Protein AF-A0A9W7MLS9-F1 (afdb_monomer_lite)

pLDDT: mean 72.34, std 13.36, range [40.44, 92.31]

Structure (mmCIF, N/CA/C/O backbone):
data_AF-A0A9W7MLS9-F1
#
_entry.id   AF-A0A9W7MLS9-F1
#
loop_
_atom_site.group_PDB
_atom_site.id
_atom_site.type_symbol
_atom_site.label_atom_id
_atom_site.label_alt_id
_atom_site.label_comp_id
_atom_site.label_asym_id
_atom_site.label_entity_id
_atom_site.label_seq_id
_atom_site.pdbx_PDB_ins_code
_atom_site.Cartn_x
_atom_site.Cartn_y
_atom_site.Cartn_z
_atom_site.occupancy
_atom_site.B_iso_or_equiv
_atom_site.auth_seq_id
_atom_site.auth_comp_id
_atom_site.auth_asym_id
_atom_site.auth_atom_id
_atom_site.pdbx_PDB_model_num
ATOM 1 N N . MET A 1 1 ? 18.340 15.457 -36.178 1.00 40.44 1 MET A N 1
ATOM 2 C CA . MET A 1 1 ? 18.226 14.250 -35.335 1.00 40.44 1 MET A CA 1
ATOM 3 C C . MET A 1 1 ? 17.563 14.702 -34.042 1.00 40.44 1 MET A C 1
ATOM 5 O O . MET A 1 1 ? 18.184 15.426 -33.280 1.00 40.44 1 MET A O 1
ATOM 9 N N . ASN A 1 2 ? 16.258 14.452 -33.899 1.00 50.16 2 ASN A N 1
ATOM 10 C CA . ASN A 1 2 ? 15.448 14.965 -32.789 1.00 50.16 2 ASN A CA 1
ATOM 11 C C . ASN A 1 2 ? 15.504 13.976 -31.627 1.00 50.16 2 ASN A C 1
ATOM 13 O O . ASN A 1 2 ? 14.703 13.049 -31.570 1.00 50.16 2 ASN A O 1
ATOM 17 N N . GLU A 1 3 ? 16.438 14.173 -30.705 1.00 51.19 3 GLU A N 1
ATOM 18 C CA . GLU A 1 3 ? 16.497 13.401 -29.464 1.00 51.19 3 GLU A CA 1
ATOM 19 C C . GLU A 1 3 ? 15.729 14.147 -28.364 1.00 51.19 3 GLU A C 1
ATOM 21 O O . GLU A 1 3 ? 16.282 14.734 -27.441 1.00 51.19 3 GLU A O 1
ATOM 26 N N . ALA A 1 4 ? 14.403 14.181 -28.514 1.00 55.22 4 ALA A N 1
ATOM 27 C CA . ALA A 1 4 ? 13.472 14.732 -27.529 1.00 55.22 4 ALA A CA 1
ATOM 28 C C . ALA A 1 4 ? 12.700 13.613 -26.807 1.00 55.22 4 ALA A C 1
ATOM 30 O O . ALA A 1 4 ? 11.506 13.730 -26.549 1.00 55.22 4 ALA A O 1
ATOM 31 N N . THR A 1 5 ? 13.380 12.513 -26.476 1.00 53.19 5 THR A N 1
ATOM 32 C CA . THR A 1 5 ? 12.807 11.363 -25.752 1.00 53.19 5 THR A CA 1
ATOM 33 C C . THR A 1 5 ? 13.609 11.010 -24.503 1.00 53.19 5 THR A C 1
ATOM 35 O O . THR A 1 5 ? 13.868 9.845 -24.232 1.00 53.19 5 THR A O 1
ATOM 38 N N . SER A 1 6 ? 13.976 12.010 -23.698 1.00 48.91 6 SER A N 1
ATOM 39 C CA . SER A 1 6 ? 14.468 11.771 -22.333 1.00 48.91 6 SER A CA 1
ATOM 40 C C . SER A 1 6 ? 13.737 12.656 -21.323 1.00 48.91 6 SER A C 1
ATOM 42 O O . SER A 1 6 ? 14.314 13.442 -20.579 1.00 48.91 6 SER A O 1
ATOM 44 N N . ARG A 1 7 ? 12.403 12.575 -21.346 1.00 52.75 7 ARG A N 1
ATOM 45 C CA . ARG A 1 7 ? 11.524 13.124 -20.303 1.00 52.75 7 ARG A CA 1
ATOM 46 C C . ARG A 1 7 ? 10.653 12.022 -19.721 1.00 52.75 7 ARG A C 1
ATOM 48 O O . ARG A 1 7 ? 9.433 12.091 -19.738 1.00 52.75 7 ARG A O 1
ATOM 55 N N . LEU A 1 8 ? 11.301 11.002 -19.191 1.00 50.78 8 LEU A N 1
ATOM 56 C CA . LEU A 1 8 ? 10.729 10.197 -18.128 1.00 50.78 8 LEU A CA 1
ATOM 57 C C . LEU A 1 8 ? 11.771 10.248 -17.029 1.00 50.78 8 LEU A C 1
ATOM 59 O O . LEU A 1 8 ? 12.732 9.487 -17.049 1.00 50.78 8 LEU A O 1
ATOM 63 N N . ASN A 1 9 ? 11.605 11.203 -16.109 1.00 49.84 9 ASN A N 1
ATOM 64 C CA . ASN A 1 9 ? 12.238 11.070 -14.806 1.00 49.84 9 ASN A CA 1
ATOM 65 C C . ASN A 1 9 ? 11.886 9.651 -14.345 1.00 49.84 9 ASN A C 1
ATOM 67 O O . ASN A 1 9 ? 10.687 9.350 -14.246 1.00 49.84 9 ASN A O 1
ATOM 71 N N . PRO A 1 10 ? 12.868 8.766 -14.097 1.00 51.97 10 PRO A N 1
ATOM 72 C CA . PRO A 1 10 ? 12.586 7.599 -13.292 1.00 51.97 10 PRO A CA 1
ATOM 73 C C . PRO A 1 10 ? 11.910 8.159 -12.048 1.00 51.97 10 PRO A C 1
ATOM 75 O O . PRO A 1 10 ? 12.370 9.162 -11.498 1.00 51.97 10 PRO A O 1
ATOM 78 N N . ILE A 1 11 ? 10.776 7.599 -11.641 1.00 54.34 11 ILE A N 1
ATOM 79 C CA . ILE A 1 11 ? 10.262 7.872 -10.304 1.00 54.34 11 ILE A CA 1
ATOM 80 C C . ILE A 1 11 ? 11.324 7.280 -9.375 1.00 54.34 11 ILE A C 1
ATOM 82 O O . ILE A 1 11 ? 11.284 6.102 -9.025 1.00 54.34 11 ILE A O 1
ATOM 86 N N . THR A 1 12 ? 12.362 8.065 -9.094 1.00 50.38 12 THR A N 1
ATOM 87 C CA . THR A 1 12 ? 13.430 7.721 -8.178 1.00 50.38 12 THR A CA 1
ATOM 88 C C . THR A 1 12 ? 12.764 7.805 -6.831 1.00 50.38 12 THR A C 1
ATOM 90 O O . THR A 1 12 ?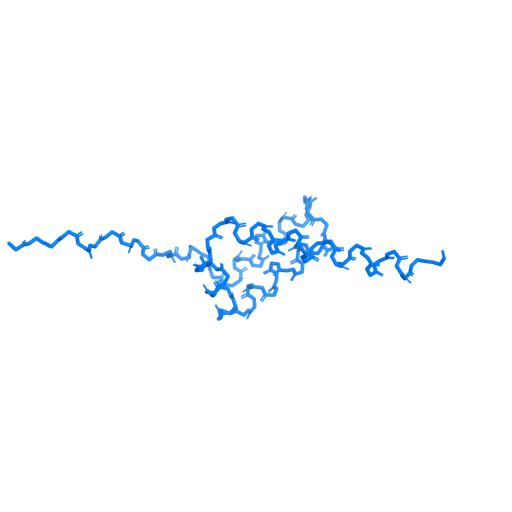 12.552 8.891 -6.303 1.00 50.38 12 THR A O 1
ATOM 93 N N . TYR A 1 13 ? 12.300 6.657 -6.347 1.00 58.59 13 TYR A N 1
ATOM 94 C CA . TYR A 1 13 ? 11.702 6.557 -5.032 1.00 58.59 13 TYR A CA 1
ATOM 95 C C . TYR A 1 13 ? 12.714 7.098 -4.023 1.00 58.59 13 TYR A C 1
ATOM 97 O O . TYR A 1 13 ? 13.771 6.486 -3.867 1.00 58.59 13 TYR A O 1
ATOM 105 N N . PRO A 1 14 ? 12.427 8.222 -3.347 1.00 60.88 14 PRO A N 1
ATOM 106 C CA . PRO A 1 14 ? 13.387 8.813 -2.423 1.00 60.88 14 PRO A CA 1
ATOM 107 C C . PRO A 1 14 ? 13.528 7.989 -1.135 1.00 60.88 14 PRO A C 1
ATOM 109 O O . PRO A 1 14 ? 14.389 8.283 -0.315 1.00 60.88 14 PRO A O 1
ATOM 112 N N . PHE A 1 15 ? 12.702 6.951 -0.961 1.00 61.28 15 PHE A N 1
ATOM 113 C CA . PHE A 1 15 ? 12.581 6.205 0.282 1.00 61.28 15 PHE A CA 1
ATOM 114 C C . PHE A 1 15 ? 12.783 4.705 0.055 1.00 61.28 15 PHE A C 1
ATOM 116 O O . PHE A 1 15 ? 12.083 4.066 -0.738 1.00 61.28 15 PHE A O 1
ATOM 123 N N . GLY A 1 16 ? 13.745 4.135 0.782 1.00 72.69 16 GLY A N 1
ATOM 124 C CA . GLY A 1 16 ? 13.865 2.688 0.949 1.00 72.69 16 GLY A CA 1
ATOM 125 C C . GLY A 1 16 ? 12.699 2.124 1.768 1.00 72.69 16 GLY A C 1
ATOM 126 O O . GLY A 1 16 ? 11.980 2.868 2.431 1.00 72.69 16 GLY A O 1
ATOM 127 N N . ILE A 1 17 ? 12.526 0.797 1.758 1.00 73.81 17 ILE A N 1
ATOM 128 C CA . ILE A 1 17 ? 11.476 0.115 2.540 1.00 73.81 17 ILE A CA 1
ATOM 129 C C . ILE A 1 17 ? 11.480 0.547 4.021 1.00 73.81 17 ILE A C 1
ATOM 131 O O . ILE A 1 17 ? 10.412 0.926 4.492 1.00 73.81 17 ILE A O 1
ATOM 135 N N . PRO A 1 18 ? 12.626 0.603 4.738 1.00 79.25 18 PRO A N 1
ATOM 136 C CA . PRO A 1 18 ? 12.634 1.021 6.145 1.00 79.25 18 PRO A CA 1
ATOM 137 C C . PRO A 1 18 ? 12.106 2.442 6.365 1.00 79.25 18 PRO A C 1
ATOM 139 O O . PRO A 1 18 ? 11.413 2.713 7.337 1.00 79.25 18 PRO A O 1
ATOM 142 N N . GLN A 1 19 ? 12.397 3.351 5.434 1.00 80.94 19 GLN A N 1
ATOM 143 C CA . GLN A 1 19 ? 11.957 4.738 5.527 1.00 80.94 19 GLN A CA 1
ATOM 144 C C . GLN A 1 19 ? 10.469 4.884 5.197 1.00 80.94 19 GLN A C 1
ATOM 146 O O . GLN A 1 19 ? 9.775 5.654 5.846 1.00 80.94 19 GLN A O 1
ATOM 151 N N . ALA A 1 20 ? 9.963 4.101 4.240 1.00 78.38 20 ALA A N 1
ATOM 152 C CA . ALA A 1 20 ? 8.537 4.051 3.937 1.00 78.38 20 ALA A CA 1
ATOM 153 C C . ALA A 1 20 ? 7.714 3.454 5.094 1.00 78.38 20 ALA A C 1
ATOM 155 O O . ALA A 1 20 ? 6.606 3.916 5.343 1.00 78.38 20 ALA A O 1
ATOM 156 N N . VAL A 1 21 ? 8.260 2.462 5.810 1.00 77.62 21 VAL A N 1
ATOM 157 C CA . VAL A 1 21 ? 7.644 1.917 7.033 1.00 77.62 21 VAL A CA 1
ATOM 158 C C . VAL A 1 21 ? 7.597 2.981 8.126 1.00 77.62 21 VAL A C 1
ATOM 160 O O . VAL A 1 21 ? 6.521 3.242 8.647 1.00 77.62 21 VAL A O 1
ATOM 163 N N . LYS A 1 22 ? 8.710 3.678 8.387 1.00 83.56 22 LYS A N 1
ATOM 164 C CA . LYS A 1 22 ? 8.749 4.760 9.379 1.00 83.56 22 LYS A CA 1
ATOM 165 C C . LYS A 1 22 ? 7.737 5.875 9.082 1.00 83.56 22 LYS A C 1
ATOM 167 O O . LYS A 1 22 ? 7.039 6.324 9.978 1.00 83.56 22 LYS A O 1
ATOM 172 N N . MET A 1 23 ? 7.615 6.295 7.821 1.00 81.38 23 MET A N 1
ATOM 173 C CA . MET A 1 23 ? 6.616 7.301 7.434 1.00 81.38 23 MET A CA 1
ATOM 174 C C . MET A 1 23 ? 5.177 6.808 7.625 1.00 81.38 23 MET A C 1
ATOM 176 O O . MET A 1 23 ? 4.298 7.608 7.914 1.00 81.38 23 MET A O 1
ATOM 180 N N . LEU A 1 24 ? 4.915 5.508 7.450 1.00 78.56 24 LEU A N 1
ATOM 181 C CA . LEU A 1 24 ? 3.601 4.945 7.762 1.00 78.56 24 LEU A CA 1
ATOM 182 C C . LEU A 1 24 ? 3.329 4.902 9.262 1.00 78.56 24 LEU A C 1
ATOM 184 O O . LEU A 1 24 ? 2.200 5.164 9.653 1.00 78.56 24 LEU A O 1
ATOM 188 N N . GLU A 1 25 ? 4.329 4.570 10.077 1.00 80.31 25 GLU A N 1
ATOM 189 C CA . GLU A 1 25 ? 4.229 4.627 11.540 1.00 80.31 25 GLU A CA 1
ATOM 190 C C . GLU A 1 25 ? 3.953 6.060 12.012 1.00 80.31 25 GLU A C 1
ATOM 192 O O . GLU A 1 25 ? 3.058 6.270 12.814 1.00 80.31 25 GLU A O 1
ATOM 197 N N . GLU A 1 26 ? 4.632 7.063 11.450 1.00 84.25 26 GLU A N 1
ATOM 198 C CA . GLU A 1 26 ? 4.359 8.482 11.740 1.00 84.25 26 GLU A CA 1
ATOM 199 C C . GLU A 1 26 ? 2.939 8.892 11.306 1.00 84.25 26 GLU A C 1
ATOM 201 O O . GLU A 1 26 ? 2.247 9.613 12.018 1.00 84.25 26 GLU A O 1
ATOM 206 N N . LEU A 1 27 ? 2.466 8.386 10.163 1.00 77.25 27 LEU A N 1
ATOM 207 C CA . LEU A 1 27 ? 1.090 8.594 9.708 1.00 77.25 27 LEU A CA 1
ATOM 208 C C . LEU A 1 27 ? 0.062 7.799 10.516 1.00 77.25 27 LEU A C 1
ATOM 210 O O . LEU A 1 27 ? -1.128 8.053 10.344 1.00 77.25 27 LEU A O 1
ATOM 214 N N . SER A 1 28 ? 0.468 6.852 11.368 1.00 69.56 28 SER A N 1
ATOM 215 C CA . SER A 1 28 ? -0.473 6.039 12.140 1.00 69.56 28 SER A CA 1
ATOM 216 C C . SER A 1 28 ? -1.214 6.851 13.210 1.00 69.56 28 SER A C 1
ATOM 218 O O . SER A 1 28 ? -2.336 6.508 13.595 1.00 69.56 28 SER A O 1
ATOM 220 N N . GLU A 1 29 ? -0.635 7.993 13.597 1.00 74.75 29 GLU A N 1
ATOM 221 C CA . GLU A 1 29 ? -1.268 9.006 14.444 1.00 74.75 29 GLU A CA 1
ATOM 222 C C . GLU A 1 29 ? -2.456 9.696 13.747 1.00 74.75 29 GLU A C 1
ATOM 224 O O . GLU A 1 29 ? -3.444 10.041 14.396 1.00 74.75 29 GLU A O 1
ATOM 229 N N . GLU A 1 30 ? -2.396 9.865 12.422 1.00 74.50 30 GLU A N 1
ATOM 230 C CA . GLU A 1 30 ? -3.442 10.511 11.612 1.00 74.50 30 GLU A CA 1
ATOM 231 C C . GLU A 1 30 ? -4.388 9.496 10.949 1.00 74.50 30 GLU A C 1
ATOM 233 O O . GLU A 1 30 ? -5.574 9.754 10.730 1.00 74.50 30 GLU A O 1
ATOM 238 N N . ILE A 1 31 ? -3.860 8.320 10.619 1.00 67.69 31 ILE A N 1
ATOM 239 C CA . ILE A 1 31 ? -4.528 7.234 9.920 1.00 67.69 31 ILE A CA 1
ATOM 240 C C . ILE A 1 31 ? -4.459 6.015 10.828 1.00 67.69 31 ILE A C 1
ATOM 242 O O . ILE A 1 31 ? -3.423 5.371 10.921 1.00 67.69 31 ILE A O 1
ATOM 246 N N . SER A 1 32 ? -5.585 5.650 11.445 1.00 71.88 32 SER A N 1
ATOM 247 C CA . SER A 1 32 ? -5.655 4.477 12.324 1.00 71.88 32 SER A CA 1
ATOM 248 C C . SER A 1 32 ? -4.941 3.260 11.716 1.00 71.88 32 SER A C 1
ATOM 250 O O . SER A 1 32 ? -5.177 2.918 10.555 1.00 71.88 32 SER A O 1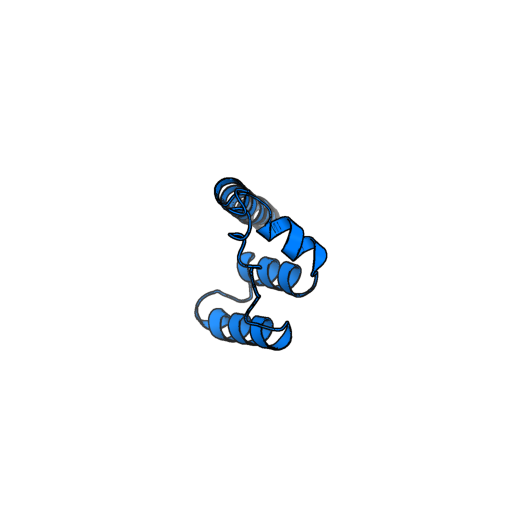
ATOM 252 N N . GLU A 1 33 ? -4.115 2.564 12.500 1.00 68.38 33 GLU A N 1
ATOM 253 C CA . GLU A 1 33 ? -3.452 1.317 12.075 1.00 68.38 33 GLU A CA 1
ATOM 254 C C . GLU A 1 33 ? -4.459 0.224 11.698 1.00 68.38 33 GLU A C 1
ATOM 256 O O . GLU A 1 33 ? -4.197 -0.617 10.840 1.00 68.38 33 GLU A O 1
ATOM 261 N N . ALA A 1 34 ? -5.661 0.277 12.282 1.00 67.88 34 ALA A N 1
ATOM 262 C CA . ALA A 1 34 ? -6.782 -0.581 11.914 1.00 67.88 34 ALA A CA 1
ATOM 263 C C . ALA A 1 34 ? -7.427 -0.182 10.572 1.00 67.88 34 ALA A C 1
ATOM 265 O O . ALA A 1 34 ? -8.310 -0.880 10.066 1.00 67.88 34 ALA A O 1
ATOM 266 N N . SER A 1 35 ? -7.021 0.945 9.982 1.00 72.44 35 SER A N 1
ATOM 267 C CA . SER A 1 35 ? -7.542 1.387 8.698 1.00 72.44 35 SER A CA 1
ATOM 268 C C . SER A 1 35 ? -7.046 0.486 7.569 1.00 72.44 35 SER A C 1
ATOM 270 O O . SER A 1 35 ? -5.896 0.052 7.488 1.00 72.44 35 SER A O 1
ATOM 272 N N . LYS A 1 36 ? -7.938 0.249 6.612 1.00 73.69 36 LYS A N 1
ATOM 273 C CA . LYS A 1 36 ? -7.647 -0.556 5.419 1.00 73.69 36 LYS A CA 1
ATOM 274 C C . LYS A 1 36 ? -6.566 0.086 4.550 1.00 73.69 36 LYS A C 1
ATOM 276 O O . LYS A 1 36 ? -5.799 -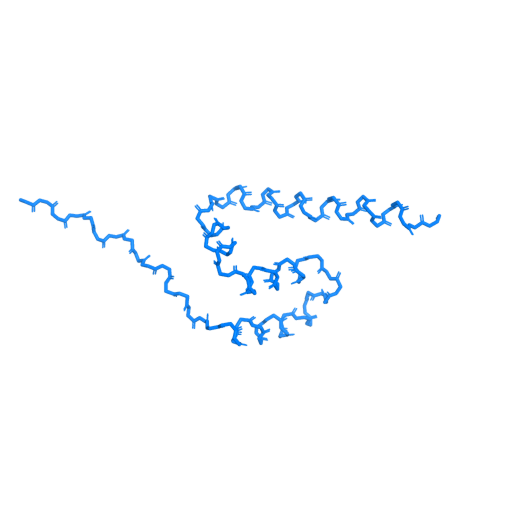0.623 3.906 1.00 73.69 36 LYS A O 1
ATOM 281 N N . LEU A 1 37 ? -6.483 1.419 4.571 1.00 77.44 37 LEU A N 1
ATOM 282 C CA . LEU A 1 37 ? -5.450 2.190 3.881 1.00 77.44 37 LEU A CA 1
ATOM 283 C C . LEU A 1 37 ? -4.056 1.897 4.446 1.00 77.44 37 LEU A C 1
ATOM 285 O O . LEU A 1 37 ? -3.129 1.701 3.662 1.00 77.44 37 LEU A O 1
ATOM 289 N N . TYR A 1 38 ? -3.925 1.785 5.771 1.00 79.44 38 TYR A N 1
ATOM 290 C CA . TYR A 1 38 ? -2.669 1.429 6.432 1.00 79.44 38 TYR A CA 1
ATOM 291 C C . TYR A 1 38 ? -2.180 0.038 5.990 1.00 79.44 38 TYR A C 1
ATOM 293 O O . TYR A 1 38 ? -1.071 -0.111 5.469 1.00 79.44 38 TYR A O 1
ATOM 301 N N . PHE A 1 39 ? -3.049 -0.978 6.055 1.00 78.12 39 PHE A N 1
ATOM 302 C CA . PHE A 1 39 ? -2.720 -2.332 5.587 1.00 78.12 39 PHE A CA 1
ATOM 303 C C . PHE A 1 39 ? -2.427 -2.406 4.086 1.00 78.12 39 PHE A C 1
ATOM 305 O O . PHE A 1 39 ? -1.526 -3.134 3.658 1.00 78.12 39 PHE A O 1
ATOM 312 N N . PHE A 1 40 ? -3.181 -1.673 3.267 1.00 82.12 40 PHE A N 1
ATOM 313 C CA . PHE A 1 40 ? -2.943 -1.601 1.830 1.00 82.12 40 PHE A CA 1
ATOM 314 C C . PHE A 1 40 ? -1.561 -1.005 1.526 1.00 82.12 40 PHE A C 1
ATOM 316 O O . PHE A 1 40 ? -0.803 -1.572 0.733 1.00 82.12 40 PHE A O 1
ATOM 323 N N . ALA A 1 41 ? -1.191 0.084 2.203 1.00 83.06 41 ALA A N 1
ATOM 324 C CA . ALA A 1 41 ? 0.115 0.710 2.047 1.00 83.06 41 ALA A CA 1
ATOM 325 C C . ALA A 1 41 ? 1.259 -0.235 2.457 1.00 83.06 41 ALA A C 1
ATOM 327 O O . ALA A 1 41 ? 2.229 -0.370 1.708 1.00 83.06 41 ALA A O 1
ATOM 328 N N . LEU A 1 42 ? 1.114 -0.976 3.563 1.00 81.88 42 LEU A N 1
ATOM 329 C CA . LEU A 1 42 ? 2.086 -1.995 3.978 1.00 81.88 42 LEU A CA 1
ATOM 330 C C . LEU A 1 42 ? 2.258 -3.106 2.932 1.00 81.88 42 LEU A C 1
ATOM 332 O O . LEU A 1 42 ? 3.388 -3.462 2.590 1.00 81.88 42 LEU A O 1
ATOM 336 N N . LYS A 1 43 ? 1.159 -3.623 2.360 1.00 83.62 43 LYS A N 1
ATOM 337 C CA . LYS A 1 43 ? 1.209 -4.643 1.293 1.00 83.62 43 LYS A CA 1
ATOM 338 C C . LYS A 1 43 ? 1.964 -4.146 0.059 1.00 83.62 43 LYS A C 1
ATOM 340 O O . LYS A 1 43 ? 2.725 -4.909 -0.539 1.00 83.62 43 LYS A O 1
ATOM 345 N N . LEU A 1 44 ? 1.762 -2.884 -0.327 1.00 84.50 44 LEU A N 1
ATOM 346 C CA . LEU A 1 44 ? 2.498 -2.276 -1.435 1.00 84.50 44 LEU A CA 1
ATOM 347 C C . LEU A 1 44 ? 3.977 -2.079 -1.089 1.00 84.50 44 LEU A C 1
ATOM 349 O O . LEU A 1 44 ? 4.839 -2.366 -1.912 1.00 84.50 44 LEU A O 1
ATOM 353 N N . ILE A 1 45 ? 4.310 -1.627 0.118 1.00 83.44 45 ILE A N 1
ATOM 354 C CA . ILE A 1 45 ? 5.710 -1.446 0.526 1.00 83.44 45 ILE A CA 1
ATOM 355 C C . ILE A 1 45 ? 6.461 -2.781 0.545 1.00 83.44 45 ILE A C 1
ATOM 357 O O . ILE A 1 45 ? 7.587 -2.845 0.047 1.00 83.44 45 ILE A O 1
ATOM 361 N N . ALA A 1 46 ? 5.829 -3.839 1.058 1.00 82.88 46 ALA A N 1
ATOM 362 C CA . ALA A 1 46 ? 6.423 -5.166 1.175 1.00 82.88 46 ALA A CA 1
ATOM 363 C C . ALA A 1 46 ? 6.614 -5.874 -0.179 1.00 82.88 46 ALA A C 1
ATOM 365 O O . ALA A 1 46 ? 7.524 -6.689 -0.322 1.00 82.88 46 ALA A O 1
ATOM 366 N N . ASN A 1 47 ? 5.786 -5.572 -1.188 1.00 86.25 47 ASN A N 1
ATOM 367 C CA . ASN A 1 47 ? 5.858 -6.208 -2.502 1.00 86.25 47 ASN A CA 1
ATOM 368 C C . ASN A 1 47 ? 6.219 -5.199 -3.605 1.00 86.25 47 ASN A C 1
ATOM 370 O O . ASN A 1 47 ? 5.368 -4.489 -4.148 1.00 86.25 47 ASN A O 1
ATOM 374 N N . LYS A 1 48 ? 7.505 -5.193 -3.980 1.00 83.25 48 LYS A N 1
ATOM 375 C CA . LYS A 1 48 ? 8.064 -4.302 -5.008 1.00 83.25 48 LYS A CA 1
ATOM 376 C C . LYS A 1 48 ? 7.332 -4.405 -6.351 1.00 83.25 48 LYS A C 1
ATOM 378 O O . LYS A 1 48 ? 7.096 -3.377 -6.974 1.00 83.25 48 LYS A O 1
ATOM 383 N N . GLU A 1 49 ? 6.966 -5.606 -6.788 1.00 85.19 49 GLU A N 1
ATOM 384 C CA . GLU A 1 49 ? 6.307 -5.843 -8.080 1.00 85.19 49 GLU A CA 1
ATOM 385 C C . GLU A 1 49 ? 4.888 -5.274 -8.088 1.00 85.19 49 GLU A C 1
ATOM 387 O O . GLU A 1 49 ? 4.540 -4.491 -8.971 1.00 85.19 49 GLU A O 1
ATOM 392 N N . LYS A 1 50 ? 4.095 -5.573 -7.051 1.00 83.38 50 LYS A N 1
ATOM 393 C CA . LYS A 1 50 ? 2.750 -5.010 -6.871 1.00 83.38 50 LYS A CA 1
ATOM 394 C C . LYS A 1 50 ? 2.788 -3.490 -6.788 1.00 83.38 50 LYS A C 1
ATOM 396 O O . LYS A 1 50 ? 1.944 -2.830 -7.385 1.00 83.38 50 LYS A O 1
ATOM 401 N N . ARG A 1 51 ? 3.782 -2.928 -6.098 1.00 85.81 51 ARG A N 1
ATOM 402 C CA . ARG A 1 51 ? 4.002 -1.480 -6.031 1.00 85.81 51 ARG A CA 1
ATOM 403 C C . ARG A 1 51 ? 4.301 -0.873 -7.395 1.00 85.81 51 ARG A C 1
ATOM 405 O O . ARG A 1 51 ? 3.709 0.147 -7.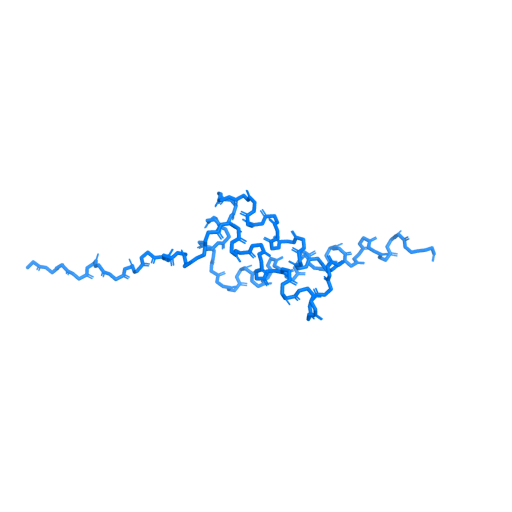740 1.00 85.81 51 ARG A O 1
ATOM 412 N N . THR A 1 52 ? 5.194 -1.490 -8.166 1.00 85.56 52 THR A N 1
ATOM 413 C CA . THR A 1 52 ? 5.526 -1.042 -9.522 1.00 85.56 52 THR A CA 1
ATOM 414 C C . THR A 1 52 ? 4.298 -1.084 -10.427 1.00 85.56 52 THR A C 1
ATOM 416 O O . THR A 1 52 ? 4.015 -0.099 -11.107 1.00 85.56 52 THR A O 1
ATOM 419 N N . VAL A 1 53 ? 3.525 -2.173 -10.386 1.00 86.81 53 VAL A N 1
ATOM 420 C CA . VAL A 1 53 ? 2.270 -2.288 -11.140 1.00 86.81 53 VAL A CA 1
ATOM 421 C C . VAL A 1 53 ? 1.280 -1.214 -10.696 1.00 86.81 53 VAL A C 1
ATOM 423 O O . VAL A 1 53 ? 0.800 -0.465 -11.542 1.00 86.81 53 VAL A O 1
ATOM 426 N N . PHE A 1 54 ? 1.035 -1.052 -9.392 1.00 86.25 54 PHE A N 1
ATOM 427 C CA . PHE A 1 54 ? 0.129 -0.026 -8.870 1.00 86.25 54 PHE A CA 1
ATOM 428 C C . PHE A 1 54 ? 0.512 1.375 -9.347 1.00 86.25 54 PHE A C 1
ATOM 430 O O . PHE A 1 54 ? -0.339 2.101 -9.852 1.00 86.25 54 PHE A O 1
ATOM 437 N N . LEU A 1 55 ? 1.788 1.755 -9.250 1.00 84.81 55 LEU A N 1
ATOM 438 C CA . LEU A 1 55 ? 2.243 3.071 -9.699 1.00 84.81 55 LEU A CA 1
ATOM 439 C C . LEU A 1 55 ? 2.177 3.276 -11.213 1.00 84.81 55 LEU A C 1
ATOM 441 O O . LEU A 1 55 ? 2.014 4.415 -11.647 1.00 84.81 55 LEU A O 1
ATOM 445 N N . SER A 1 56 ? 2.288 2.208 -12.004 1.00 87.75 56 SER A N 1
ATOM 446 C CA . SER A 1 56 ? 2.157 2.286 -13.464 1.00 87.75 56 SER A CA 1
ATOM 447 C C . SER A 1 56 ? 0.718 2.558 -13.926 1.00 87.75 56 SER A C 1
ATOM 449 O O . SER A 1 56 ? 0.496 2.984 -15.059 1.00 87.75 56 SER A O 1
ATOM 451 N N . ILE A 1 57 ? -0.268 2.349 -13.049 1.00 90.50 57 ILE A N 1
ATOM 452 C CA . ILE A 1 57 ? -1.685 2.541 -13.350 1.00 90.50 57 ILE A CA 1
ATOM 453 C C . ILE A 1 57 ? -2.050 4.044 -13.317 1.00 90.50 57 ILE A C 1
ATOM 455 O O . ILE A 1 57 ? -1.638 4.776 -12.402 1.00 90.50 57 ILE A O 1
ATOM 459 N N . PRO A 1 58 ? -2.890 4.532 -14.259 1.00 92.31 58 PRO A N 1
ATOM 460 C CA . PRO A 1 58 ? -3.377 5.910 -14.251 1.00 92.31 58 PRO A CA 1
ATOM 461 C C . PRO A 1 58 ? -4.051 6.284 -12.926 1.00 92.31 58 PRO A C 1
ATOM 463 O O . PRO A 1 58 ? -4.806 5.493 -12.360 1.00 92.31 58 PRO A O 1
ATOM 466 N N . GLN A 1 59 ? -3.849 7.519 -12.457 1.00 86.12 59 GLN A N 1
ATOM 467 C CA . GLN A 1 59 ? -4.366 7.991 -11.162 1.00 86.12 59 GLN A CA 1
ATOM 468 C C . GLN A 1 59 ? -5.868 7.726 -10.983 1.00 86.12 59 GLN A C 1
ATOM 470 O O . GLN A 1 59 ? -6.275 7.232 -9.937 1.00 86.12 59 GLN A O 1
ATOM 475 N N . ARG A 1 60 ? -6.682 7.966 -12.022 1.00 90.25 60 ARG A N 1
ATOM 476 C CA . ARG A 1 60 ? -8.134 7.707 -11.985 1.00 90.25 60 ARG A CA 1
ATOM 477 C C . ARG A 1 60 ? -8.475 6.256 -11.627 1.00 90.25 60 ARG A C 1
ATOM 479 O O . ARG A 1 60 ? -9.443 6.001 -10.924 1.00 90.25 60 ARG A O 1
ATOM 486 N N . VAL A 1 61 ? -7.672 5.311 -12.113 1.00 89.19 61 VAL A N 1
ATOM 487 C CA . VAL A 1 61 ? -7.886 3.877 -11.901 1.00 89.19 61 VAL A CA 1
ATOM 488 C C . VAL A 1 61 ? -7.371 3.478 -10.520 1.00 89.19 61 VAL A C 1
ATOM 490 O O . VAL A 1 61 ? -8.043 2.717 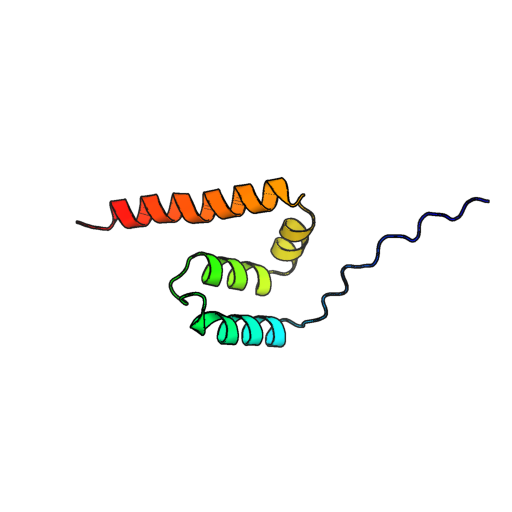-9.836 1.00 89.19 61 VAL A O 1
ATOM 493 N N . ARG A 1 62 ? -6.252 4.057 -10.056 1.00 88.38 62 ARG A N 1
ATOM 494 C CA . ARG A 1 62 ? -5.773 3.872 -8.675 1.00 88.38 62 ARG A CA 1
ATOM 495 C C . ARG A 1 62 ? -6.789 4.337 -7.636 1.00 88.38 62 ARG A C 1
ATOM 497 O O . ARG A 1 62 ? -7.040 3.610 -6.688 1.00 88.38 62 ARG A O 1
ATOM 504 N N . VAL A 1 63 ? -7.383 5.518 -7.825 1.00 84.88 63 VAL A N 1
ATOM 505 C CA . VAL A 1 63 ? -8.411 6.058 -6.915 1.00 84.88 63 VAL A CA 1
ATOM 506 C C . VAL A 1 63 ? -9.634 5.149 -6.884 1.00 84.88 63 VAL A C 1
ATOM 508 O O . VAL A 1 63 ? -10.125 4.821 -5.810 1.00 84.88 63 VAL A O 1
ATOM 511 N N . ARG A 1 64 ? -10.096 4.687 -8.052 1.00 84.19 64 ARG A N 1
ATOM 512 C CA . ARG A 1 64 ? -11.215 3.747 -8.119 1.00 84.19 64 ARG A CA 1
ATOM 513 C C . ARG A 1 64 ? -10.901 2.431 -7.402 1.00 84.19 64 ARG A C 1
ATOM 515 O O . ARG A 1 64 ? -11.728 1.970 -6.629 1.00 84.19 64 ARG A O 1
ATOM 522 N N . TRP A 1 65 ? -9.715 1.865 -7.622 1.00 81.94 65 TRP A N 1
ATOM 523 C CA . TRP A 1 65 ? -9.308 0.624 -6.965 1.00 81.94 65 TRP A CA 1
ATOM 524 C C . TRP A 1 65 ? -9.198 0.785 -5.441 1.00 81.94 65 TRP A C 1
ATOM 526 O O . TRP A 1 65 ? -9.673 -0.068 -4.70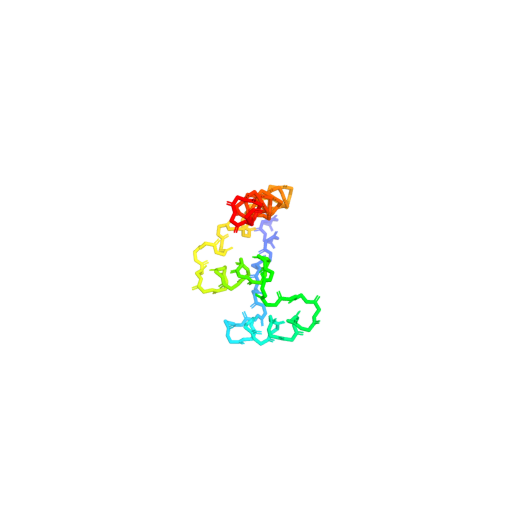2 1.00 81.94 65 TRP A O 1
ATOM 536 N N . LEU A 1 66 ? -8.647 1.909 -4.965 1.00 82.12 66 LEU A N 1
ATOM 537 C CA . LEU A 1 66 ? -8.605 2.241 -3.537 1.00 82.12 66 LEU A CA 1
ATOM 538 C C . LEU A 1 66 ? -10.010 2.327 -2.932 1.00 82.12 66 LEU A C 1
ATOM 540 O O . LEU A 1 66 ? -10.243 1.769 -1.865 1.00 82.12 66 LEU A O 1
ATOM 544 N N . ASN A 1 67 ? -10.946 2.980 -3.625 1.00 80.50 67 ASN A N 1
ATOM 545 C CA . ASN A 1 67 ? -12.334 3.056 -3.176 1.00 80.50 67 ASN A CA 1
ATOM 546 C C . ASN A 1 67 ? -12.975 1.662 -3.108 1.00 80.50 67 ASN A C 1
ATOM 548 O O . ASN A 1 67 ? -13.608 1.345 -2.110 1.00 80.50 67 ASN A O 1
ATOM 552 N N . GLU A 1 68 ? -12.772 0.809 -4.118 1.00 80.88 68 GLU A N 1
ATOM 553 C CA . GLU A 1 68 ? -13.289 -0.570 -4.130 1.00 80.88 68 GLU A CA 1
ATOM 554 C C . GLU A 1 68 ? -12.714 -1.411 -2.972 1.00 80.88 68 GLU A C 1
ATOM 556 O O . GLU A 1 68 ? -13.474 -2.041 -2.240 1.00 80.88 68 GLU A O 1
ATOM 561 N N . GLU A 1 69 ? -11.402 -1.348 -2.724 1.00 73.75 69 GLU A N 1
ATOM 562 C CA . GLU A 1 69 ? -10.753 -2.054 -1.605 1.00 73.75 69 GLU A CA 1
ATOM 563 C C . GLU A 1 69 ? -11.287 -1.574 -0.236 1.00 73.75 69 GLU A C 1
ATOM 565 O O . GLU A 1 69 ? -11.475 -2.363 0.700 1.00 73.75 69 GLU A O 1
ATOM 570 N N . MET A 1 70 ? -11.567 -0.270 -0.108 1.00 75.56 70 MET A N 1
ATOM 571 C CA . MET A 1 70 ? -12.146 0.318 1.102 1.00 75.56 70 MET A CA 1
ATOM 572 C C . MET A 1 70 ? -13.608 -0.115 1.317 1.00 75.56 70 MET A C 1
ATOM 574 O O . MET A 1 70 ? -13.961 -0.479 2.448 1.00 75.56 70 MET A O 1
ATOM 578 N N . GLU A 1 71 ? -14.414 -0.127 0.250 1.00 71.75 71 GLU A N 1
ATOM 579 C CA . GLU A 1 71 ? -15.842 -0.483 0.221 1.00 71.75 71 GLU A CA 1
ATOM 580 C C . GLU A 1 71 ? -16.108 -1.981 0.438 1.00 71.75 71 GLU A C 1
ATOM 582 O O . GLU A 1 71 ? -16.948 -2.351 1.262 1.00 71.75 71 GLU A O 1
ATOM 587 N N . ASP A 1 72 ? -15.376 -2.879 -0.223 1.00 61.06 72 ASP A N 1
ATOM 588 C CA . ASP A 1 72 ? -15.557 -4.330 -0.040 1.00 61.06 72 ASP A CA 1
ATOM 589 C C . ASP A 1 72 ? -15.251 -4.759 1.394 1.00 61.06 72 ASP A C 1
ATOM 591 O O . ASP A 1 72 ? -15.926 -5.599 1.997 1.00 61.06 72 ASP A O 1
ATOM 595 N N . SER A 1 73 ? -14.292 -4.080 2.005 1.00 58.78 73 SER A N 1
ATOM 596 C CA . SER A 1 73 ? -13.977 -4.286 3.402 1.00 58.78 73 SER A CA 1
ATOM 597 C C . SER A 1 73 ? -15.030 -3.666 4.347 1.00 58.78 73 SER A C 1
ATOM 599 O O . SER A 1 73 ? -15.038 -3.999 5.528 1.00 58.78 73 SER A O 1
ATOM 601 N N . LEU A 1 74 ? -15.866 -2.703 3.910 1.00 59.41 74 LEU A N 1
ATOM 602 C CA . LEU A 1 74 ? -16.995 -2.167 4.708 1.00 59.41 74 LEU A CA 1
ATOM 603 C C . LEU A 1 74 ? -18.152 -3.169 4.719 1.00 59.41 74 LEU A C 1
ATOM 605 O O . LEU A 1 74 ? -18.745 -3.426 5.769 1.00 59.41 74 LEU A O 1
ATOM 609 N N . LYS A 1 75 ? -18.408 -3.801 3.569 1.00 58.78 75 LYS A N 1
ATOM 610 C CA . LYS A 1 75 ? -19.375 -4.897 3.454 1.00 58.78 75 LYS A CA 1
ATOM 611 C C . LYS A 1 75 ? -18.988 -6.067 4.355 1.00 58.78 75 LYS A C 1
ATOM 613 O O . LYS A 1 75 ? -19.825 -6.539 5.118 1.00 58.78 75 LYS A O 1
ATOM 618 N N . LEU A 1 76 ? -17.715 -6.470 4.359 1.00 56.12 76 LEU A N 1
ATOM 619 C CA . LEU A 1 76 ? -17.224 -7.526 5.253 1.00 56.12 76 LEU A CA 1
ATOM 620 C C . LEU A 1 76 ? -17.359 -7.167 6.741 1.00 56.12 76 LEU A C 1
ATOM 622 O O . LEU A 1 76 ? -17.781 -8.017 7.517 1.00 56.12 76 LEU A O 1
ATOM 626 N N . SER A 1 77 ? -17.085 -5.921 7.152 1.00 57.84 77 SER A N 1
ATOM 627 C CA . SER A 1 77 ? -17.309 -5.509 8.550 1.00 57.84 77 SER A CA 1
ATOM 628 C C . SER A 1 77 ? -18.791 -5.475 8.937 1.00 57.84 77 SER A C 1
ATOM 630 O O . SER A 1 77 ? -19.132 -5.822 10.064 1.00 57.84 77 SER A O 1
ATOM 632 N N . SER A 1 78 ? -19.682 -5.108 8.007 1.00 59.25 78 SER A N 1
ATOM 633 C CA . SER A 1 78 ? -21.134 -5.118 8.250 1.00 59.25 78 SER A CA 1
ATOM 634 C C . SER A 1 78 ? -21.726 -6.527 8.340 1.00 59.25 78 SER A C 1
ATOM 636 O O . SER A 1 78 ? -22.716 -6.723 9.028 1.00 59.25 78 SER A O 1
ATOM 638 N N . LEU A 1 79 ? -21.100 -7.514 7.689 1.00 57.59 79 LEU A N 1
ATOM 639 C CA . LEU A 1 79 ? -21.492 -8.928 7.748 1.00 57.59 79 LEU A CA 1
ATOM 640 C C . LEU A 1 79 ? -20.954 -9.655 8.990 1.00 57.59 79 LEU A C 1
ATOM 642 O O . LEU A 1 79 ? -21.417 -10.745 9.309 1.00 57.59 79 LEU A O 1
ATOM 646 N N . LEU A 1 80 ? -19.953 -9.076 9.656 1.00 57.72 80 LEU A N 1
ATOM 647 C CA . LEU A 1 80 ? -19.313 -9.618 10.858 1.00 57.72 80 LEU A CA 1
ATOM 648 C C . LEU A 1 80 ? -19.759 -8.905 12.146 1.00 57.72 80 LEU A C 1
ATOM 650 O O . LEU A 1 80 ? -19.301 -9.262 13.230 1.00 57.72 80 LEU A O 1
ATOM 654 N N . SER A 1 81 ? -20.640 -7.910 12.032 1.00 48.81 81 SER A N 1
ATOM 655 C CA . SER A 1 81 ? -21.321 -7.292 13.172 1.00 48.81 81 SER A CA 1
ATOM 656 C C . SER A 1 81 ? -22.660 -8.021 13.386 1.00 48.81 81 SER A C 1
ATOM 658 O O . SER A 1 81 ? -23.347 -8.247 12.390 1.00 48.81 81 SER A O 1
ATOM 660 N N . PRO A 1 82 ? -22.997 -8.450 14.619 1.00 54.12 82 PRO A N 1
ATOM 661 C CA . PRO A 1 82 ? -24.170 -9.285 14.902 1.00 54.12 82 PRO A CA 1
ATOM 662 C C . PRO A 1 82 ? -25.513 -8.590 14.650 1.00 54.12 82 PRO A C 1
ATOM 664 O O . PRO A 1 82 ? -25.579 -7.346 14.784 1.00 54.12 82 PRO A O 1
#

Organism: Hibiscus trionum (NCBI:txid183268)

Secondary structure (DSSP, 8-state):
-------------S--HHHHHHHHHHGGGTS-TTSHHHHHHHHHHH-HHHHHHHHHS-HHHHHHHHHHHHHHHHHHHHHS--

Sequence (82 aa):
MNEATSRLNPITYPFGIPQAVKMLEELSEEISEASKLYFFALKLIANKEKRTVFLSIPQRVRVRWLNEEMEDSLKLSSLLSP

Foldseek 3Di:
DDPPPPPDDPVPPPDQLVRLVVVLVVCCVVPPCPALVSVVSNVLSVDVVNVVVLVVDDPVVNVVVVVVSRVVVVVVVVVVDD

Radius of gyration: 16.85 Å; chains: 1; bounding box: 42×25×50 Å